Protein AF-A0A534AFC9-F1 (afdb_monomer)

pLDDT: mean 82.75, std 15.49, range [40.84, 96.62]

Mean predicted aligned error: 10.22 Å

Secondary structure (DSSP, 8-state):
------------PPPPTTSS-HHHHHHHHHS--------------STTHHHHHTTTBSS-SSTT-TT------B-

Sequence (75 aa):
MTDREAEALVPVARVEPGEINPGLVTALQTAAVVCRAETGVLTLTGPGAVTCFQGLLTNDVELPGDGSFVYGALL

Solvent-accessible surface area (backbone atoms only — not comparable to full-atom values): 5517 Å² total; per-residue (Å²): 142,74,94,75,80,84,78,74,83,68,88,79,76,88,77,59,93,80,73,65,58,66,68,57,55,51,35,60,75,74,55,82,77,91,78,87,80,95,71,91,86,84,86,79,78,64,100,52,38,66,68,68,42,54,78,53,36,78,41,79,70,66,85,71,42,89,94,58,87,81,89,62,52,77,127

Structure (mmCIF, N/CA/C/O backbone):
data_AF-A0A534AFC9-F1
#
_entry.id   AF-A0A534AFC9-F1
#
loop_
_atom_site.group_PDB
_atom_site.id
_atom_site.type_symbol
_atom_site.label_atom_id
_atom_site.label_alt_id
_atom_site.label_comp_id
_atom_site.label_asym_id
_atom_site.label_entity_id
_atom_site.label_seq_id
_atom_site.pdbx_PDB_ins_code
_atom_site.Cartn_x
_atom_site.Cartn_y
_atom_site.Cartn_z
_atom_site.occupancy
_atom_site.B_iso_or_equiv
_atom_site.auth_seq_id
_atom_site.auth_comp_id
_atom_site.auth_asym_id
_atom_site.auth_atom_id
_atom_site.pdbx_PDB_model_num
ATOM 1 N N . MET A 1 1 ? 26.767 4.990 22.640 1.00 40.84 1 MET A N 1
ATOM 2 C CA . MET A 1 1 ? 26.927 6.459 22.598 1.00 40.84 1 MET A CA 1
ATOM 3 C C . MET A 1 1 ? 27.011 6.833 21.128 1.00 40.84 1 MET A C 1
ATOM 5 O O . MET A 1 1 ? 28.058 6.634 20.543 1.00 40.84 1 MET A O 1
ATOM 9 N N . THR A 1 2 ? 25.952 7.217 20.426 1.00 41.59 2 THR A N 1
ATOM 10 C CA . THR A 1 2 ? 24.582 7.572 20.820 1.00 41.59 2 THR A CA 1
ATOM 11 C C . THR A 1 2 ? 23.759 7.384 19.545 1.00 41.59 2 THR A C 1
ATOM 13 O O . THR A 1 2 ? 23.986 8.121 18.591 1.00 41.59 2 THR A O 1
ATOM 16 N N . ASP A 1 3 ? 22.878 6.384 19.504 1.00 42.44 3 ASP A N 1
ATOM 17 C CA . ASP A 1 3 ? 21.825 6.343 18.489 1.00 42.44 3 ASP A CA 1
ATOM 18 C C . ASP A 1 3 ? 20.838 7.444 18.854 1.00 42.44 3 ASP A C 1
ATOM 20 O O . ASP A 1 3 ? 20.276 7.440 19.952 1.00 42.44 3 ASP A O 1
ATOM 24 N N . ARG A 1 4 ? 20.693 8.435 17.977 1.00 49.56 4 ARG A N 1
ATOM 25 C CA . ARG A 1 4 ? 19.603 9.399 18.062 1.00 49.56 4 ARG A CA 1
ATOM 26 C C . ARG A 1 4 ? 18.792 9.265 16.787 1.00 49.56 4 ARG A C 1
ATOM 28 O O . ARG A 1 4 ? 19.218 9.683 15.715 1.00 49.56 4 ARG A O 1
ATOM 35 N N . GLU A 1 5 ? 17.670 8.591 16.975 1.00 45.59 5 GLU A N 1
ATOM 36 C CA . GLU A 1 5 ? 16.650 8.212 16.013 1.00 45.59 5 GLU A CA 1
ATOM 37 C C . GLU A 1 5 ? 16.253 9.389 15.113 1.00 45.59 5 GLU A C 1
ATOM 39 O O . GLU A 1 5 ? 15.895 10.469 15.589 1.00 45.59 5 GLU A O 1
ATOM 44 N N . ALA A 1 6 ? 16.302 9.169 13.799 1.00 47.44 6 ALA A N 1
ATOM 45 C CA . ALA A 1 6 ? 15.562 9.986 12.853 1.00 47.44 6 ALA A CA 1
ATOM 46 C C . ALA A 1 6 ? 14.079 9.624 13.011 1.00 47.44 6 ALA A C 1
ATOM 48 O O . ALA A 1 6 ? 13.592 8.652 12.438 1.00 47.44 6 ALA A O 1
ATOM 49 N N . GLU A 1 7 ? 13.401 10.380 13.868 1.00 48.47 7 GLU A N 1
ATOM 50 C CA . GLU A 1 7 ? 11.969 10.307 14.132 1.00 48.47 7 GLU A CA 1
ATOM 51 C C . GLU A 1 7 ? 11.200 10.559 12.825 1.00 48.47 7 GLU A C 1
ATOM 53 O O . GLU A 1 7 ? 11.066 11.689 12.351 1.00 48.47 7 GLU A O 1
ATOM 58 N N . ALA A 1 8 ? 10.776 9.470 12.182 1.00 53.47 8 ALA A N 1
ATOM 59 C CA . ALA A 1 8 ? 10.003 9.505 10.952 1.00 53.47 8 ALA A CA 1
ATOM 60 C C . ALA A 1 8 ? 8.645 10.160 11.233 1.00 53.47 8 ALA A C 1
ATOM 62 O O . ALA A 1 8 ? 7.882 9.686 12.075 1.00 53.47 8 ALA A O 1
ATOM 63 N N . LEU A 1 9 ? 8.347 11.257 10.531 1.00 53.59 9 LEU A N 1
ATOM 64 C CA . LEU A 1 9 ? 7.074 11.964 10.641 1.00 53.59 9 LEU A CA 1
ATOM 65 C C . LEU A 1 9 ? 5.928 11.020 10.251 1.00 53.59 9 LEU A C 1
ATOM 67 O O . LEU A 1 9 ? 5.681 10.757 9.075 1.00 53.59 9 LEU A O 1
ATOM 71 N N . VAL A 1 10 ? 5.239 10.508 11.269 1.00 57.69 10 VAL A N 1
ATOM 72 C CA . VAL A 1 10 ? 3.984 9.761 11.157 1.00 57.69 10 VAL A CA 1
ATOM 73 C C . VAL A 1 10 ? 2.973 10.650 10.419 1.00 57.69 10 VAL A C 1
ATOM 75 O O . VAL A 1 10 ? 2.871 11.830 10.762 1.00 57.69 10 VAL A O 1
ATOM 78 N N . PRO A 1 11 ? 2.211 10.154 9.427 1.00 54.91 11 PRO A N 1
ATOM 79 C CA . PRO A 1 11 ? 1.143 10.937 8.822 1.00 54.91 11 PRO A CA 1
ATOM 80 C C . PRO A 1 11 ? 0.065 11.188 9.883 1.00 54.91 11 PRO A C 1
ATOM 82 O O . PRO A 1 11 ? -0.774 10.338 10.174 1.00 54.91 11 PRO A O 1
ATOM 85 N N . VAL A 1 12 ? 0.133 12.358 10.516 1.00 59.16 12 VAL A N 1
ATOM 86 C CA . VAL A 1 12 ? -0.840 12.800 11.513 1.00 59.16 12 VAL A CA 1
ATOM 87 C C . VAL A 1 12 ? -2.081 13.271 10.765 1.00 59.16 12 VAL A C 1
ATOM 89 O O . VAL A 1 12 ? -2.137 14.394 10.267 1.00 59.16 12 VAL A O 1
ATOM 92 N N . ALA A 1 13 ? -3.088 12.406 10.681 1.00 68.12 13 ALA A N 1
ATOM 93 C CA . ALA A 1 13 ? -4.438 12.833 10.353 1.00 68.12 13 ALA A CA 1
ATOM 94 C C . ALA A 1 13 ? -5.049 13.477 11.601 1.00 68.12 13 ALA A C 1
ATOM 96 O O . ALA A 1 13 ? -5.123 12.855 12.664 1.00 68.12 13 ALA A O 1
ATOM 97 N N . ARG A 1 14 ? -5.466 14.741 11.488 1.00 70.50 14 ARG A N 1
ATOM 98 C CA . ARG A 1 14 ? -6.249 15.378 12.545 1.00 70.50 14 ARG A CA 1
ATOM 99 C C . ARG A 1 14 ? -7.632 14.735 12.552 1.00 70.50 14 ARG A C 1
ATOM 101 O O . ARG A 1 14 ? -8.341 14.798 11.558 1.00 70.50 14 ARG A O 1
ATOM 108 N N . VAL A 1 15 ? -7.972 14.145 13.687 1.00 78.88 15 VAL A N 1
ATOM 109 C CA . VAL A 1 15 ? -9.281 13.565 13.964 1.00 78.88 15 VAL A CA 1
ATOM 110 C C . VAL A 1 15 ? -10.126 14.606 14.691 1.00 78.88 15 VAL A C 1
ATOM 112 O O . VAL A 1 15 ? -9.695 15.136 15.720 1.00 78.88 15 VAL A O 1
ATOM 115 N N . GLU A 1 16 ? -11.324 14.890 14.196 1.00 82.12 16 GLU A N 1
ATOM 116 C CA . GLU A 1 16 ? -12.285 15.732 14.900 1.00 82.12 16 GLU A CA 1
ATOM 117 C C . GLU A 1 16 ? -12.939 14.971 16.070 1.00 82.12 16 GLU A C 1
ATOM 119 O O . GLU A 1 16 ? -13.141 13.751 16.016 1.00 82.12 16 GLU A O 1
ATOM 124 N N . PRO A 1 17 ? -13.305 15.660 17.165 1.00 73.62 17 PRO A N 1
ATOM 125 C CA . PRO A 1 17 ? -14.001 15.025 18.277 1.00 73.62 17 PRO A CA 1
ATOM 126 C C . PRO A 1 17 ? -15.281 14.305 17.818 1.00 73.62 17 PRO A C 1
ATOM 128 O O . PRO A 1 17 ? -16.187 14.919 17.262 1.00 73.62 17 PRO A O 1
ATOM 131 N N . GLY A 1 18 ? -15.366 12.996 18.080 1.00 78.94 18 GLY A N 1
ATOM 132 C CA . GLY A 1 18 ? -16.508 12.151 17.702 1.00 78.94 18 GLY A CA 1
ATOM 133 C C . GLY A 1 18 ? -16.400 11.483 16.327 1.00 78.94 18 GLY A C 1
ATOM 134 O O . GLY A 1 18 ? -17.229 10.635 16.008 1.00 78.94 18 GLY A O 1
ATOM 135 N N . GLU A 1 19 ? -15.368 11.799 15.544 1.00 82.88 19 GLU A N 1
ATOM 136 C CA . GL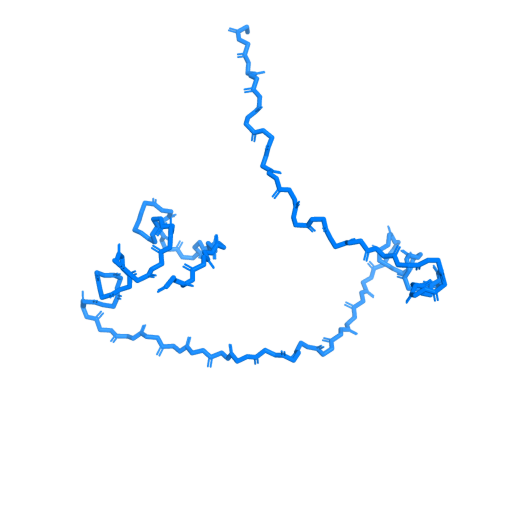U A 1 19 ? -15.115 11.177 14.238 1.00 82.88 19 GLU A CA 1
ATOM 137 C C . GLU A 1 19 ? -14.644 9.718 14.369 1.00 82.88 19 GLU A C 1
ATOM 139 O O . GLU A 1 19 ? -14.864 8.898 13.479 1.00 82.88 19 GLU A O 1
ATOM 144 N N . ILE A 1 20 ? -14.059 9.360 15.517 1.00 84.00 20 ILE A N 1
ATOM 145 C CA . ILE A 1 20 ? -13.605 7.997 15.793 1.00 84.00 20 ILE A CA 1
ATOM 146 C C . ILE A 1 20 ? -14.501 7.331 16.829 1.00 84.00 20 ILE A C 1
ATOM 148 O O . ILE A 1 20 ? -14.656 7.794 17.959 1.00 84.00 20 ILE A O 1
ATOM 152 N N . ASN A 1 21 ? -15.037 6.174 16.447 1.00 85.81 21 ASN A N 1
ATOM 153 C CA . ASN A 1 21 ? -15.771 5.297 17.344 1.00 85.81 21 ASN A CA 1
ATOM 154 C C . ASN A 1 21 ? -14.818 4.731 18.423 1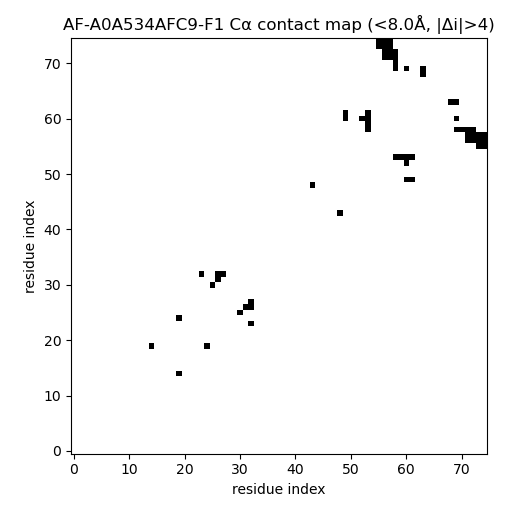.00 85.81 21 ASN A C 1
ATOM 156 O O . ASN A 1 21 ? -13.866 4.031 18.069 1.00 85.81 21 ASN A O 1
ATOM 160 N N . PRO A 1 22 ? -15.071 4.948 19.729 1.00 87.12 22 PRO A N 1
ATOM 161 C CA . PRO A 1 22 ? -14.221 4.417 20.797 1.00 87.12 22 PRO A CA 1
ATOM 162 C C . PRO A 1 22 ? -14.054 2.892 20.748 1.00 87.12 22 PRO A C 1
ATOM 164 O O . PRO A 1 22 ? -12.971 2.382 21.018 1.00 87.12 22 PRO A O 1
ATOM 167 N N . GLY A 1 23 ? -15.092 2.161 20.333 1.00 89.38 23 GLY A N 1
ATOM 168 C CA . GLY A 1 23 ? -15.031 0.713 20.146 1.00 89.38 23 GLY A CA 1
ATOM 169 C C . GLY A 1 23 ? -14.061 0.292 19.039 1.00 89.38 23 GLY A C 1
ATOM 170 O O . GLY A 1 23 ? -13.396 -0.732 19.177 1.00 89.38 23 GLY A O 1
ATOM 171 N N . LEU A 1 24 ? -13.912 1.100 17.981 1.00 88.31 24 LEU A N 1
ATOM 172 C CA . LEU A 1 24 ? -12.913 0.868 16.933 1.00 88.31 24 LEU A CA 1
ATOM 173 C C . LEU A 1 24 ? -11.493 1.061 17.478 1.00 88.31 24 LEU A C 1
ATOM 175 O O . LEU A 1 24 ? -10.619 0.248 17.191 1.00 88.31 24 LEU A O 1
ATOM 179 N N . VAL A 1 25 ? -11.272 2.088 18.305 1.00 88.94 25 VAL A N 1
ATOM 180 C CA . VAL A 1 25 ? -9.972 2.319 18.963 1.00 88.94 25 VAL A CA 1
ATOM 181 C C . VAL A 1 25 ? -9.613 1.150 19.870 1.00 88.94 25 VAL A C 1
ATOM 183 O O . VAL A 1 25 ? -8.512 0.617 19.775 1.00 88.94 25 VAL A O 1
ATOM 186 N N . THR A 1 26 ? -10.546 0.707 20.715 1.00 92.94 26 THR A N 1
ATOM 187 C CA . THR A 1 26 ? -10.317 -0.445 21.595 1.00 92.94 26 THR A CA 1
ATOM 188 C C . THR A 1 26 ? -10.019 -1.708 20.790 1.00 92.94 26 THR A C 1
ATOM 190 O O . THR A 1 26 ? -9.091 -2.439 21.133 1.00 92.94 26 THR A O 1
ATOM 193 N N . ALA A 1 27 ? -10.749 -1.954 19.699 1.00 92.38 27 ALA A N 1
ATOM 194 C CA . ALA A 1 27 ? -10.497 -3.096 18.826 1.00 92.38 27 ALA A CA 1
ATOM 195 C C . ALA A 1 27 ? -9.109 -3.031 18.166 1.00 92.38 27 ALA A C 1
ATOM 197 O O . ALA A 1 27 ? -8.411 -4.038 18.156 1.00 92.38 27 ALA A O 1
ATOM 198 N N . LEU A 1 28 ? -8.673 -1.858 17.688 1.00 90.94 28 LEU A N 1
ATOM 199 C CA . LEU A 1 28 ? -7.321 -1.656 17.144 1.00 90.94 28 LEU A CA 1
ATOM 200 C C . LEU A 1 28 ? -6.221 -1.895 18.190 1.00 90.94 28 LEU A C 1
ATOM 202 O O . LEU A 1 28 ? -5.154 -2.394 17.852 1.00 90.94 28 LEU A O 1
ATOM 206 N N . GLN A 1 29 ? -6.467 -1.531 19.450 1.00 92.94 29 GLN A N 1
ATOM 207 C CA . GLN A 1 29 ? -5.485 -1.659 20.532 1.00 92.94 29 GLN A CA 1
ATOM 208 C C . GLN A 1 29 ? -5.388 -3.073 21.115 1.00 92.94 29 GLN A C 1
ATOM 210 O O . GLN A 1 29 ? -4.356 -3.425 21.681 1.00 92.94 29 GLN A O 1
ATOM 215 N N . THR A 1 30 ? -6.460 -3.865 21.041 1.00 96.62 30 THR A N 1
ATOM 216 C CA . THR A 1 30 ? -6.570 -5.142 21.774 1.00 96.62 30 THR A CA 1
ATOM 217 C C . THR A 1 30 ? -6.786 -6.359 20.880 1.00 96.62 30 THR A C 1
ATOM 219 O O . THR A 1 30 ? -6.697 -7.490 21.357 1.00 96.62 30 THR A O 1
ATOM 222 N N . ALA A 1 31 ? -7.072 -6.151 19.597 1.00 94.62 31 ALA A N 1
ATOM 223 C CA . ALA A 1 31 ? -7.424 -7.197 18.649 1.00 94.62 31 ALA A CA 1
ATOM 224 C C . ALA A 1 31 ? -7.008 -6.804 17.217 1.00 94.62 31 ALA A C 1
ATOM 226 O O . ALA A 1 31 ? -6.077 -6.028 17.011 1.00 94.62 31 ALA A O 1
ATOM 227 N N . ALA A 1 32 ? -7.685 -7.375 16.218 1.00 90.75 32 ALA A N 1
ATOM 228 C CA . ALA A 1 32 ? -7.508 -7.051 14.809 1.00 90.75 32 ALA A CA 1
ATOM 229 C C . ALA A 1 32 ? -8.799 -6.462 14.233 1.00 90.75 32 ALA A C 1
ATOM 231 O O . ALA A 1 32 ? -9.902 -6.905 14.560 1.00 90.75 32 ALA A O 1
ATOM 232 N N . VAL A 1 33 ? -8.651 -5.492 13.333 1.00 90.69 33 VAL A N 1
ATOM 233 C CA . VAL A 1 33 ? -9.757 -4.881 12.593 1.00 90.69 33 VAL A CA 1
ATOM 234 C C . VAL A 1 33 ? -9.560 -5.160 11.111 1.00 90.69 33 VAL A C 1
ATOM 236 O O . VAL A 1 33 ? -8.487 -4.917 10.567 1.00 90.69 33 VAL A O 1
ATOM 239 N N . VAL A 1 34 ? -10.609 -5.650 10.453 1.00 92.38 34 VAL A N 1
ATOM 240 C CA . VAL A 1 34 ? -10.655 -5.775 8.994 1.00 92.38 34 VAL A CA 1
ATOM 241 C C . VAL A 1 34 ? -11.456 -4.602 8.448 1.00 92.38 34 VAL A C 1
ATOM 243 O O . VAL A 1 34 ? -12.601 -4.392 8.846 1.00 92.38 34 VAL A O 1
ATOM 246 N N . CYS A 1 35 ? -10.864 -3.841 7.533 1.00 87.12 35 CYS A N 1
ATOM 247 C CA . CYS A 1 35 ? -11.514 -2.723 6.860 1.00 87.12 35 CYS A CA 1
ATOM 248 C C . CYS A 1 35 ? -11.351 -2.833 5.341 1.00 87.12 35 CYS A C 1
ATOM 250 O O . CYS A 1 35 ? -10.443 -3.491 4.831 1.00 87.12 35 CYS A O 1
ATOM 252 N N . ARG A 1 36 ? -12.258 -2.185 4.607 1.00 90.56 36 ARG A N 1
ATOM 253 C CA . ARG A 1 36 ? -12.119 -2.024 3.162 1.00 90.56 36 ARG A CA 1
ATOM 254 C C . ARG A 1 36 ? -11.211 -0.830 2.892 1.00 90.56 36 ARG A C 1
ATOM 256 O O . ARG A 1 36 ? -11.488 0.261 3.376 1.00 90.56 36 ARG A O 1
ATOM 263 N N . ALA A 1 37 ? -10.172 -1.034 2.090 1.00 87.75 37 ALA A N 1
ATOM 264 C CA . ALA A 1 37 ? -9.359 0.057 1.572 1.00 87.75 37 ALA A CA 1
ATOM 265 C C . ALA A 1 37 ? -9.946 0.548 0.241 1.00 87.75 37 ALA A C 1
ATOM 267 O O . ALA A 1 37 ? -10.041 -0.214 -0.723 1.00 87.75 37 ALA A O 1
ATOM 268 N N . GLU A 1 38 ? 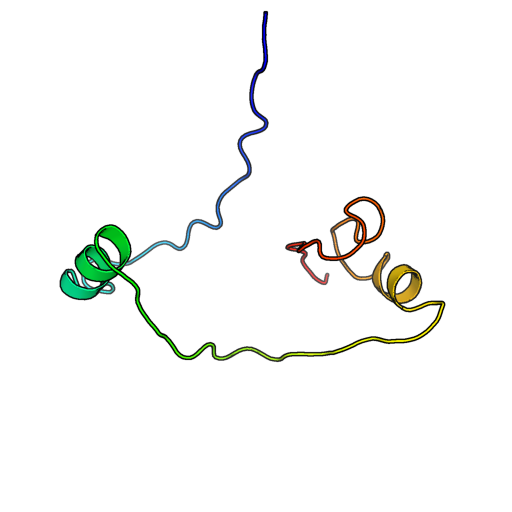-10.346 1.816 0.184 1.00 90.38 38 GLU A N 1
ATOM 269 C CA . GLU A 1 38 ? -10.760 2.481 -1.054 1.00 90.38 38 GLU A CA 1
ATOM 270 C C . GLU A 1 38 ? -9.526 3.076 -1.740 1.00 90.38 38 GLU A C 1
ATOM 272 O O . GLU A 1 38 ? -9.259 4.270 -1.657 1.00 90.38 38 GLU A O 1
ATOM 277 N N . THR A 1 39 ? -8.721 2.215 -2.368 1.00 90.62 39 THR A N 1
ATOM 278 C CA . THR A 1 39 ? -7.464 2.606 -3.021 1.00 90.62 39 THR A CA 1
ATOM 279 C C . THR A 1 39 ? -7.344 2.020 -4.426 1.00 90.62 39 THR A C 1
ATOM 281 O O . THR A 1 39 ? -7.854 0.933 -4.708 1.00 90.62 39 THR A O 1
ATOM 284 N N . GLY A 1 40 ? -6.662 2.746 -5.312 1.00 92.62 40 GLY A N 1
ATOM 285 C CA . GLY A 1 40 ? -6.246 2.236 -6.613 1.00 92.62 40 GLY A CA 1
ATOM 286 C C . GLY A 1 40 ? -4.950 1.441 -6.479 1.00 92.62 40 GLY A C 1
ATOM 287 O O . GLY A 1 40 ? -3.982 1.927 -5.901 1.00 92.62 40 GLY A O 1
ATOM 288 N N . VAL A 1 41 ? -4.917 0.230 -7.034 1.00 93.94 41 VAL A N 1
AT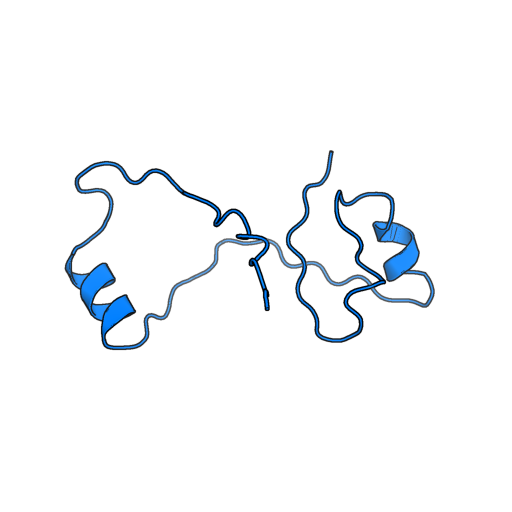OM 289 C CA . VAL A 1 41 ? -3.709 -0.606 -7.070 1.00 93.94 41 VAL A CA 1
ATOM 290 C C . VAL A 1 41 ? -3.230 -0.710 -8.510 1.00 93.94 41 VAL A C 1
ATOM 292 O O . VAL A 1 41 ? -3.995 -1.093 -9.395 1.00 93.94 41 VAL A O 1
ATOM 295 N N . LEU A 1 42 ? -1.962 -0.371 -8.740 1.00 92.00 42 LEU A N 1
ATOM 296 C CA . LEU A 1 42 ? -1.306 -0.481 -10.037 1.00 92.00 42 LEU A CA 1
ATOM 297 C C . LEU A 1 42 ? -0.078 -1.382 -9.910 1.00 92.00 42 LEU A C 1
ATOM 299 O O . LEU A 1 42 ? 0.647 -1.319 -8.920 1.00 92.00 42 LEU A O 1
ATOM 303 N N . THR A 1 43 ? 0.166 -2.204 -10.928 1.00 94.56 43 THR A N 1
ATOM 304 C CA . THR A 1 43 ? 1.378 -3.024 -11.031 1.00 94.56 43 THR A CA 1
ATOM 305 C C . THR A 1 43 ? 2.180 -2.572 -12.240 1.00 94.56 43 THR A C 1
ATOM 307 O O . THR A 1 43 ? 1.669 -2.578 -13.359 1.00 94.56 43 THR A O 1
ATOM 310 N N . LEU A 1 44 ? 3.440 -2.203 -12.015 1.00 91.31 44 LEU A N 1
ATOM 311 C CA . LEU A 1 44 ? 4.390 -1.867 -13.069 1.00 91.31 44 LEU A CA 1
ATOM 312 C C . LEU A 1 44 ? 5.434 -2.976 -13.193 1.00 91.31 44 LEU A C 1
ATOM 314 O O . LEU A 1 44 ? 6.057 -3.359 -12.206 1.00 91.31 44 LEU A O 1
ATOM 318 N N . THR A 1 45 ? 5.636 -3.482 -14.408 1.00 94.31 45 THR A N 1
ATOM 319 C CA . THR A 1 45 ? 6.538 -4.610 -14.672 1.00 94.31 45 THR A CA 1
ATOM 320 C C . THR A 1 45 ? 7.468 -4.333 -15.844 1.00 94.31 45 THR A C 1
ATOM 322 O O . THR A 1 45 ? 7.096 -3.630 -16.782 1.00 94.31 45 THR A O 1
ATOM 325 N N . GLY A 1 46 ? 8.638 -4.968 -15.832 1.00 94.94 46 GLY A N 1
ATOM 326 C CA . GLY A 1 46 ? 9.628 -4.921 -16.908 1.00 94.94 46 GLY A CA 1
ATOM 327 C C . GLY A 1 46 ? 10.990 -4.413 -16.420 1.00 94.94 46 GLY A C 1
ATOM 328 O O . GLY A 1 46 ? 11.069 -3.840 -15.335 1.00 94.94 46 GLY A O 1
ATOM 329 N N . PRO A 1 47 ? 12.066 -4.588 -17.210 1.00 92.44 47 PRO A N 1
ATOM 330 C CA . PRO A 1 47 ? 13.435 -4.279 -16.777 1.00 92.44 47 PRO A CA 1
ATOM 331 C C . PRO A 1 47 ? 13.673 -2.815 -16.375 1.00 92.44 47 PRO A 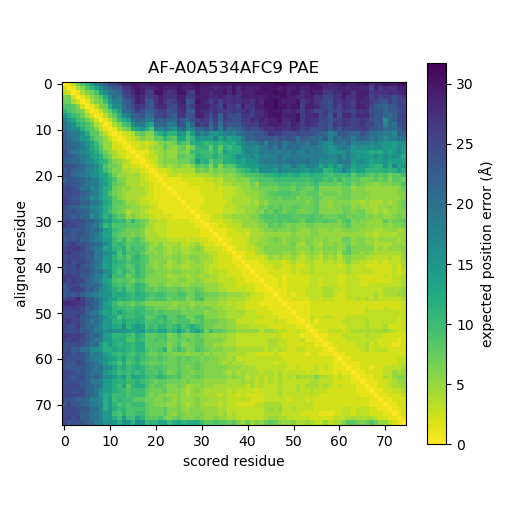C 1
ATOM 333 O O . PRO A 1 47 ? 14.618 -2.532 -15.653 1.00 92.44 47 PRO A O 1
ATOM 336 N N . GLY A 1 48 ? 12.827 -1.889 -16.841 1.00 91.94 48 GLY A N 1
ATOM 337 C CA . GLY A 1 48 ? 12.908 -0.459 -16.530 1.00 91.94 48 GLY A CA 1
ATOM 338 C C . GLY A 1 48 ? 11.847 0.044 -15.549 1.00 91.94 48 GLY A C 1
ATOM 339 O O . GLY A 1 48 ? 11.677 1.253 -15.446 1.00 91.94 48 GLY A O 1
ATOM 340 N N . ALA A 1 49 ? 11.099 -0.836 -14.872 1.00 92.56 49 ALA A N 1
ATOM 341 C CA . ALA A 1 49 ? 9.986 -0.437 -14.006 1.00 92.56 49 ALA A CA 1
ATOM 342 C C . ALA A 1 49 ? 10.427 0.513 -12.879 1.00 92.56 49 ALA A C 1
ATOM 344 O O . ALA A 1 49 ? 9.856 1.590 -12.727 1.00 92.56 49 ALA A O 1
ATOM 345 N N . VAL A 1 50 ? 11.482 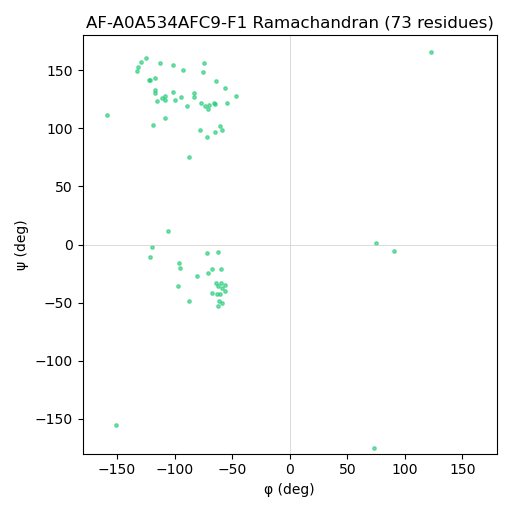0.146 -12.145 1.00 91.44 50 VAL A N 1
ATOM 346 C CA . VAL A 1 50 ? 12.029 0.969 -11.054 1.00 91.44 50 VAL A CA 1
ATOM 347 C C . VAL A 1 50 ? 12.526 2.308 -11.601 1.00 91.44 50 VAL A C 1
ATOM 349 O O . VAL A 1 50 ? 12.063 3.362 -11.175 1.00 91.44 50 VAL A O 1
ATOM 352 N N . THR A 1 51 ? 13.379 2.282 -12.630 1.00 90.25 51 THR A N 1
ATOM 353 C CA . THR A 1 51 ? 13.941 3.495 -13.247 1.00 90.25 51 THR A CA 1
ATOM 354 C C . THR A 1 51 ? 12.866 4.436 -13.795 1.00 90.25 51 THR A C 1
ATOM 356 O O . THR A 1 51 ? 12.996 5.649 -13.667 1.00 90.25 51 THR A O 1
ATOM 359 N N . CYS A 1 52 ? 11.785 3.901 -14.373 1.00 88.69 52 CYS A N 1
ATOM 360 C CA . CYS A 1 52 ? 10.662 4.689 -14.883 1.00 88.69 52 CYS A CA 1
ATOM 361 C C . CYS A 1 52 ? 9.988 5.524 -13.783 1.00 88.69 52 CYS A C 1
ATOM 363 O O . CYS A 1 52 ? 9.492 6.612 -14.064 1.00 88.69 52 CYS A O 1
ATOM 365 N N . PHE A 1 53 ? 9.950 5.021 -12.548 1.00 90.00 53 PHE A N 1
ATOM 366 C CA . PHE A 1 53 ? 9.314 5.695 -11.415 1.00 90.00 53 PHE A CA 1
ATOM 367 C C . PHE A 1 53 ? 10.287 6.522 -10.568 1.00 90.00 53 PHE A C 1
ATOM 369 O O . PHE A 1 53 ? 9.848 7.464 -9.909 1.00 90.00 53 PHE A O 1
ATOM 376 N N . GLN A 1 54 ? 11.593 6.248 -10.653 1.0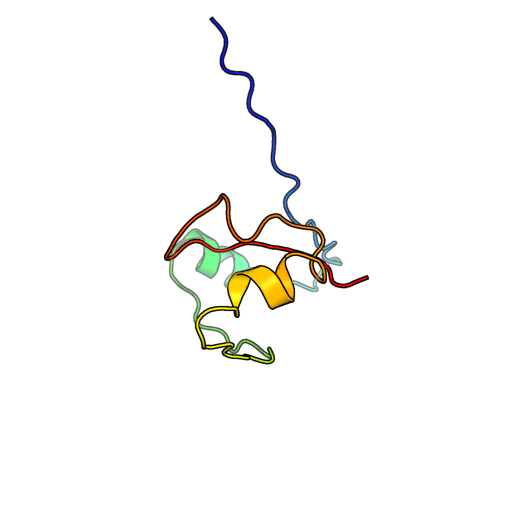0 89.50 54 GLN A N 1
ATOM 377 C CA . GLN A 1 54 ? 12.664 6.897 -9.879 1.00 89.50 54 GLN A CA 1
ATOM 378 C C . GLN A 1 54 ? 12.818 8.416 -10.132 1.00 89.50 54 GLN A C 1
ATOM 380 O O . GLN A 1 54 ? 13.589 9.082 -9.451 1.00 89.50 54 GLN A O 1
ATOM 385 N N . GLY A 1 55 ? 12.084 8.993 -11.089 1.00 85.69 55 GLY A N 1
ATOM 386 C CA . GLY A 1 55 ? 11.990 10.448 -11.298 1.00 85.69 55 GLY A CA 1
ATOM 387 C C . GLY A 1 55 ? 10.579 11.030 -11.161 1.00 85.69 55 GLY A C 1
ATOM 388 O O . GLY A 1 55 ? 10.410 12.236 -11.314 1.00 85.69 55 GLY A O 1
ATOM 389 N N . LEU A 1 56 ? 9.570 10.189 -10.919 1.00 91.25 56 LEU A N 1
ATOM 390 C CA . LEU A 1 56 ? 8.174 10.606 -10.754 1.00 91.25 56 LEU A CA 1
ATOM 391 C C . LEU A 1 56 ? 7.804 10.750 -9.278 1.00 91.25 56 LEU A C 1
ATOM 393 O O . LEU A 1 56 ? 7.026 11.629 -8.915 1.00 91.25 56 LEU A O 1
ATOM 397 N N . LEU A 1 57 ? 8.350 9.879 -8.433 1.00 91.38 57 LEU A N 1
ATOM 398 C CA . LEU A 1 57 ? 8.091 9.901 -7.003 1.00 91.38 57 LEU A CA 1
ATOM 399 C C . LEU A 1 57 ? 9.138 10.732 -6.264 1.00 91.38 57 LEU A C 1
ATOM 401 O O . LEU A 1 57 ? 10.302 10.796 -6.649 1.00 91.38 57 LEU A O 1
ATOM 405 N N . THR A 1 58 ? 8.733 11.332 -5.148 1.00 91.62 58 THR A N 1
ATOM 406 C CA . THR A 1 58 ? 9.634 12.100 -4.275 1.00 91.62 58 THR A CA 1
ATOM 407 C C . THR A 1 58 ? 10.615 11.238 -3.480 1.00 91.62 58 THR A C 1
ATOM 409 O O . THR A 1 58 ? 11.454 11.780 -2.763 1.00 91.62 58 THR A O 1
ATOM 412 N N . ASN A 1 59 ? 10.477 9.913 -3.526 1.00 90.88 59 ASN A N 1
ATOM 413 C CA . ASN A 1 59 ? 11.281 8.976 -2.754 1.00 90.88 59 ASN A CA 1
ATOM 414 C C . ASN A 1 59 ? 12.189 8.133 -3.654 1.00 90.88 59 ASN A C 1
ATOM 416 O O . ASN A 1 59 ? 11.877 7.876 -4.813 1.00 90.88 59 ASN A O 1
ATOM 420 N N . ASP A 1 60 ? 13.266 7.628 -3.057 1.00 92.12 60 ASP A N 1
ATOM 421 C CA . ASP A 1 60 ? 14.094 6.593 -3.662 1.00 92.12 60 ASP A CA 1
ATOM 422 C C . ASP A 1 60 ? 13.349 5.251 -3.605 1.00 92.12 60 ASP A C 1
ATOM 424 O O . ASP A 1 60 ? 12.961 4.794 -2.526 1.00 92.12 60 ASP A O 1
ATOM 428 N N . VAL A 1 61 ? 13.076 4.659 -4.764 1.00 91.06 61 VAL A N 1
ATOM 429 C CA . VAL A 1 61 ? 12.413 3.354 -4.905 1.00 91.06 61 VAL A CA 1
ATOM 430 C C . VAL A 1 61 ? 13.446 2.230 -5.080 1.00 91.06 61 VAL A C 1
ATOM 432 O O . VAL A 1 61 ? 13.115 1.063 -4.903 1.00 91.06 61 VAL A O 1
ATOM 435 N N . GLU A 1 62 ? 14.697 2.559 -5.412 1.00 91.25 62 GLU A N 1
ATOM 436 C CA . GLU A 1 62 ? 15.770 1.600 -5.687 1.00 91.25 62 GLU A CA 1
ATOM 437 C C . GLU A 1 62 ? 16.517 1.196 -4.410 1.00 91.25 62 GLU A C 1
ATOM 439 O O . GLU A 1 62 ? 16.670 0.005 -4.135 1.00 91.25 62 GLU A O 1
ATOM 444 N N . LEU A 1 63 ? 16.934 2.168 -3.592 1.00 93.25 63 LEU A N 1
ATOM 445 C CA . LEU A 1 63 ? 17.722 1.927 -2.376 1.00 93.25 63 LEU A CA 1
ATOM 446 C C . LEU A 1 63 ? 17.066 0.948 -1.376 1.00 93.25 63 LEU A C 1
ATOM 448 O O . LEU A 1 63 ? 17.794 0.133 -0.805 1.00 93.25 63 LEU A O 1
ATOM 452 N N . PRO A 1 64 ? 15.738 0.981 -1.134 1.00 90.44 64 PRO A N 1
ATOM 453 C CA . PRO A 1 64 ? 15.093 0.075 -0.179 1.00 90.44 64 PRO A CA 1
ATOM 454 C C . PRO A 1 64 ? 15.090 -1.407 -0.591 1.00 90.44 64 PRO A C 1
ATOM 456 O O . PRO A 1 64 ? 14.949 -2.273 0.274 1.00 90.44 64 PRO A O 1
ATOM 459 N N . GLY A 1 65 ? 15.259 -1.710 -1.882 1.00 88.62 65 GLY A N 1
ATOM 460 C CA . GLY A 1 65 ? 15.327 -3.074 -2.407 1.00 88.62 65 GLY A CA 1
ATOM 461 C C . GLY A 1 65 ? 13.993 -3.833 -2.445 1.00 88.62 65 GLY A C 1
ATOM 462 O O . GLY A 1 65 ? 12.918 -3.299 -2.163 1.00 88.62 65 GLY A O 1
ATOM 463 N N . ASP A 1 66 ? 14.065 -5.108 -2.827 1.00 90.81 66 ASP A N 1
ATOM 464 C CA . ASP A 1 66 ? 12.890 -5.949 -3.078 1.00 90.81 66 ASP A CA 1
ATOM 465 C C . ASP A 1 66 ? 12.030 -6.189 -1.825 1.00 90.81 66 ASP A C 1
ATOM 467 O O . ASP A 1 66 ? 12.531 -6.427 -0.727 1.00 90.81 66 ASP A O 1
ATOM 471 N N . GLY A 1 67 ? 10.704 -6.178 -2.003 1.00 90.00 67 GLY A N 1
ATOM 472 C CA . GLY A 1 67 ? 9.731 -6.415 -0.926 1.00 90.00 67 GLY A CA 1
ATOM 473 C C . GLY A 1 67 ? 9.554 -5.246 0.049 1.00 90.00 67 GLY A C 1
ATOM 474 O O . GLY A 1 67 ? 8.767 -5.349 0.991 1.00 90.00 67 GLY A O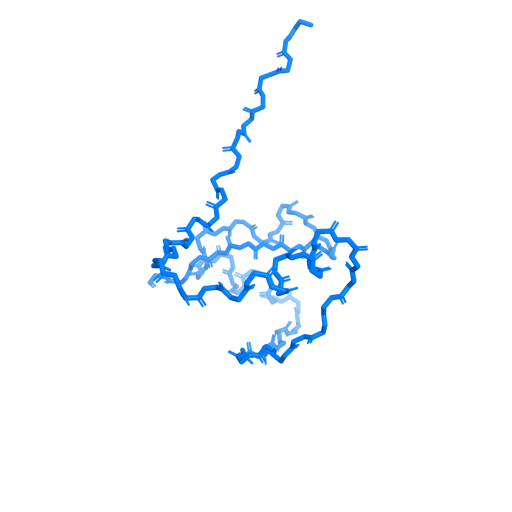 1
ATOM 475 N N . SER A 1 68 ? 10.262 -4.140 -0.175 1.00 91.56 68 SER A N 1
ATOM 476 C CA . SER A 1 68 ? 10.105 -2.913 0.594 1.00 91.56 68 SER A CA 1
ATOM 477 C C . SER A 1 68 ? 8.820 -2.160 0.230 1.00 91.56 68 SER A C 1
ATOM 479 O O . SER A 1 68 ? 8.264 -2.296 -0.862 1.00 91.56 68 SER A O 1
ATOM 481 N N . PHE A 1 69 ? 8.354 -1.338 1.171 1.00 91.12 69 PHE A N 1
ATOM 482 C CA . PHE A 1 69 ? 7.288 -0.368 0.947 1.00 91.12 69 PHE A CA 1
ATOM 483 C C . PHE A 1 69 ? 7.841 1.034 1.158 1.00 91.12 69 PHE A C 1
ATOM 485 O O . PHE A 1 69 ? 8.495 1.312 2.163 1.00 91.12 69 PHE A O 1
ATOM 492 N N . VAL A 1 70 ? 7.532 1.920 0.220 1.00 89.69 70 VAL A N 1
ATOM 49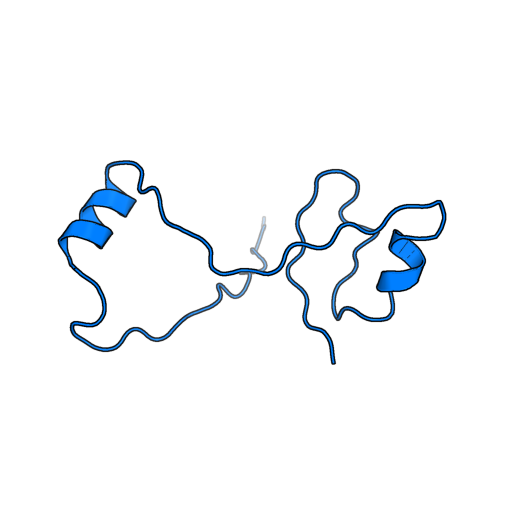3 C CA . VAL A 1 70 ? 7.900 3.333 0.265 1.00 89.69 70 VAL A CA 1
ATOM 494 C C . VAL A 1 70 ? 6.643 4.185 0.209 1.00 89.69 70 VAL A C 1
ATOM 496 O O . VAL A 1 70 ? 5.689 3.860 -0.498 1.00 89.69 70 VAL A O 1
ATOM 499 N N . TYR A 1 71 ? 6.639 5.280 0.963 1.00 90.12 71 TYR A N 1
ATOM 500 C CA . TYR A 1 71 ? 5.578 6.276 0.917 1.00 90.12 71 TYR A CA 1
ATOM 501 C C . TYR A 1 71 ? 6.120 7.532 0.239 1.00 90.12 71 TYR A C 1
ATOM 503 O O . TYR A 1 71 ? 6.967 8.230 0.796 1.00 90.12 71 TYR A O 1
ATOM 511 N N . GLY A 1 72 ? 5.653 7.783 -0.980 1.00 87.94 72 GLY A N 1
ATOM 512 C CA . GLY A 1 72 ? 6.076 8.905 -1.808 1.00 87.94 72 GLY A CA 1
ATOM 513 C C . GLY A 1 72 ? 4.908 9.763 -2.252 1.00 87.94 72 GLY A C 1
ATOM 514 O O . GLY A 1 72 ? 3.761 9.317 -2.268 1.00 87.94 72 GLY A O 1
ATOM 515 N N . ALA A 1 73 ? 5.217 10.988 -2.654 1.00 91.06 73 ALA A N 1
ATOM 516 C CA . ALA A 1 73 ? 4.294 11.840 -3.383 1.00 91.06 73 ALA A CA 1
ATOM 517 C C . ALA A 1 73 ? 4.636 11.831 -4.878 1.00 91.06 73 ALA A C 1
ATOM 519 O O . ALA A 1 73 ? 5.786 11.614 -5.260 1.00 91.06 73 ALA A O 1
ATOM 520 N N . LEU A 1 74 ? 3.627 12.098 -5.701 1.00 89.06 74 LEU A N 1
ATOM 521 C CA . LEU A 1 74 ? 3.775 12.495 -7.098 1.00 89.06 74 LEU A CA 1
ATOM 522 C C . LEU A 1 74 ? 3.572 14.016 -7.152 1.00 89.06 74 LEU A C 1
ATOM 524 O O . LEU A 1 74 ? 2.610 14.503 -6.549 1.00 89.06 74 LEU A O 1
ATOM 528 N N . LEU A 1 75 ? 4.471 14.747 -7.815 1.00 83.00 75 LEU A N 1
ATOM 529 C CA . LEU A 1 75 ? 4.437 16.216 -7.915 1.00 83.00 75 LEU A CA 1
ATOM 530 C C . LEU A 1 75 ? 4.036 16.700 -9.311 1.00 83.00 75 LEU A C 1
ATOM 532 O O . LEU A 1 75 ? 4.369 16.006 -10.297 1.00 83.00 75 LEU A O 1
#

Foldseek 3Di:
DDDDDPPPDDPDDDDDVPNDDVVVVVCVVPHDDDDDDPDDDDDADDPCRQVVCCPQWPDRPPVVDPPDDDDTDGD

Radius of gyration: 17.9 Å; Cα contacts (8 Å, |Δi|>4): 32; chains: 1; bounding box: 43×23×40 Å